Protein AF-A0A0F9W657-F1 (afdb_monomer_lite)

Organism: NCBI:txid412755

Secondary structure (DSSP, 8-state):
------PPPPPPPBTTB-HHHHHHHHHHHHHHHHTTS-GGG--HHHHHHHHHHS-----SSHHHHHIIIIISHHHHHHHHHHH-TTS----TTT---GGGSGGGHHHHHHHHHHHTTTHHHHHHHHHHHHHHHHHHHHHHHHHHHTPPPPTTTT----TT-PPP-

Foldseek 3Di:
DPDPDQDQDQAPDDPPAHSVLLSVLLVLLLQCLVVLNDPVSQDPSVLVCCVPQLVDPQCVHSVSLCCQQPVALVNVLLVLQLLAPVHPVQHSPPRDNCSCDDRCVVSSVSSSVSSNVRSVVSNLVSVVSVLVVVLVVQVVVCVVVVHDRDPPSHPDDPPDDDDDD

Radius of gyration: 18.22 Å; chains: 1; bounding box: 46×29×57 Å

pLDDT: mean 88.74, std 16.27, range [30.67, 98.62]

Structure (mmCIF, N/CA/C/O backbone):
data_AF-A0A0F9W657-F1
#
_entry.id   AF-A0A0F9W657-F1
#
loop_
_atom_site.group_PDB
_atom_site.id
_atom_site.type_symbol
_atom_site.label_atom_id
_atom_site.label_alt_id
_atom_site.label_comp_id
_atom_site.label_asym_id
_atom_site.label_entity_id
_atom_site.label_seq_id
_atom_site.pdbx_PDB_ins_code
_atom_site.Cartn_x
_atom_site.Cartn_y
_atom_site.Cartn_z
_atom_site.occupancy
_atom_site.B_iso_or_equiv
_atom_site.auth_seq_id
_atom_site.auth_comp_id
_atom_site.auth_asym_id
_atom_site.auth_atom_id
_atom_site.pdbx_PDB_model_num
ATOM 1 N N . MET A 1 1 ? 20.662 -3.578 12.011 1.00 35.03 1 MET A N 1
ATOM 2 C CA . MET A 1 1 ? 19.342 -3.190 11.465 1.00 35.03 1 MET A CA 1
ATOM 3 C C . MET A 1 1 ? 18.362 -3.083 12.619 1.00 35.03 1 MET A C 1
ATOM 5 O O . MET A 1 1 ? 18.026 -4.102 13.209 1.00 35.03 1 MET A O 1
ATOM 9 N N . SER A 1 2 ? 17.978 -1.865 13.005 1.00 35.91 2 SER A N 1
ATOM 10 C CA . SER A 1 2 ? 16.983 -1.677 14.064 1.00 35.91 2 SER A CA 1
ATOM 11 C C . SER A 1 2 ? 15.628 -2.138 13.533 1.00 35.91 2 SER A C 1
ATOM 13 O O . SER A 1 2 ? 15.147 -1.620 12.524 1.00 35.91 2 SER A O 1
ATOM 15 N N . ALA A 1 3 ? 15.038 -3.158 14.156 1.00 50.59 3 ALA A N 1
ATOM 16 C CA . ALA A 1 3 ? 13.684 -3.569 13.836 1.00 50.59 3 ALA A CA 1
ATOM 17 C C . ALA A 1 3 ? 12.763 -2.400 14.186 1.00 50.59 3 ALA A C 1
ATOM 19 O O . ALA A 1 3 ? 12.534 -2.125 15.360 1.00 50.59 3 ALA A O 1
ATOM 20 N N . ILE A 1 4 ? 12.246 -1.696 13.177 1.00 54.28 4 ILE A N 1
ATOM 21 C CA . ILE A 1 4 ? 11.253 -0.653 13.415 1.00 54.28 4 ILE A CA 1
ATOM 22 C C . ILE A 1 4 ? 9.997 -1.354 13.943 1.00 54.28 4 ILE A C 1
ATOM 24 O O . ILE A 1 4 ? 9.190 -1.922 13.189 1.00 54.28 4 ILE A O 1
ATOM 28 N N . ALA A 1 5 ? 9.867 -1.376 15.267 1.00 58.19 5 ALA A N 1
ATOM 29 C CA . ALA A 1 5 ? 8.651 -1.770 15.943 1.00 58.19 5 ALA A CA 1
ATOM 30 C C . ALA A 1 5 ? 7.575 -0.780 15.495 1.00 58.19 5 ALA A C 1
ATOM 32 O O . ALA A 1 5 ? 7.705 0.435 15.645 1.00 58.19 5 ALA A O 1
ATOM 33 N N . THR A 1 6 ? 6.550 -1.294 14.825 1.00 71.31 6 THR A N 1
ATOM 34 C CA . THR A 1 6 ? 5.355 -0.498 14.572 1.00 71.31 6 THR A CA 1
ATOM 35 C C . THR A 1 6 ? 4.410 -0.836 15.698 1.00 71.31 6 THR A C 1
ATOM 37 O O . THR A 1 6 ? 3.931 -1.968 15.776 1.00 71.31 6 THR A O 1
ATOM 40 N N . GLU A 1 7 ? 4.248 0.113 16.613 1.00 84.56 7 GLU A N 1
ATOM 41 C CA . GLU A 1 7 ? 3.246 0.024 17.661 1.00 84.56 7 GLU A CA 1
ATOM 42 C C . GLU A 1 7 ? 1.876 -0.200 17.015 1.00 84.56 7 GLU A C 1
ATOM 44 O O . GLU A 1 7 ? 1.585 0.337 15.944 1.00 84.56 7 GLU A O 1
ATOM 49 N N . ILE A 1 8 ? 1.066 -1.062 17.624 1.00 89.62 8 ILE A N 1
ATOM 50 C CA . ILE A 1 8 ? -0.277 -1.356 17.136 1.00 89.62 8 ILE A CA 1
ATOM 51 C C . ILE A 1 8 ? -1.223 -0.366 17.810 1.00 89.62 8 ILE A C 1
ATOM 53 O O . ILE A 1 8 ? -1.375 -0.446 19.031 1.00 89.62 8 ILE A O 1
ATOM 57 N N . PRO A 1 9 ? -1.888 0.522 17.054 1.00 93.00 9 PRO A N 1
ATOM 58 C CA . PRO A 1 9 ? -2.839 1.451 17.637 1.00 93.00 9 PRO A CA 1
ATOM 59 C C . PRO A 1 9 ? -4.038 0.727 18.244 1.00 93.00 9 PRO A C 1
ATOM 61 O O . PRO A 1 9 ? -4.425 -0.370 17.823 1.00 93.00 9 PRO A O 1
ATOM 64 N N . ARG A 1 10 ? -4.670 1.378 19.219 1.00 95.25 10 ARG A N 1
ATOM 65 C CA . ARG A 1 10 ? -5.958 0.937 19.744 1.00 95.25 10 ARG A CA 1
ATOM 66 C C . ARG A 1 10 ? -7.064 1.385 18.791 1.00 95.25 10 ARG A C 1
ATOM 68 O O . ARG A 1 10 ? -7.270 2.578 18.606 1.00 95.25 10 ARG A O 1
ATOM 75 N N . PHE A 1 11 ? -7.788 0.422 18.234 1.00 97.50 11 PHE A N 1
ATOM 76 C CA . PHE A 1 11 ? -8.921 0.681 17.349 1.00 97.50 11 PHE A CA 1
ATOM 77 C C . PHE A 1 11 ? -10.253 0.617 18.096 1.00 97.50 11 PHE A C 1
ATOM 79 O O . PHE A 1 11 ? -10.351 -0.031 19.143 1.00 97.50 11 PHE A O 1
ATOM 86 N N . ARG A 1 12 ? -11.284 1.261 17.541 1.00 97.12 12 ARG A N 1
ATOM 87 C CA . ARG A 1 12 ? -12.668 1.143 18.026 1.00 97.12 12 ARG A CA 1
ATOM 88 C C . ARG A 1 12 ? -13.464 0.130 17.209 1.00 97.12 12 ARG A C 1
ATOM 90 O O . ARG A 1 12 ? -13.268 0.020 15.995 1.00 97.12 12 ARG A O 1
ATOM 97 N N . ASP A 1 13 ? -14.384 -0.559 17.877 1.00 98.06 13 ASP A N 1
ATOM 98 C CA . ASP A 1 13 ? -15.408 -1.359 17.209 1.00 98.06 13 ASP A CA 1
ATOM 99 C C . ASP A 1 13 ? -16.343 -0.455 16.392 1.00 98.06 13 ASP A C 1
ATOM 101 O O . ASP A 1 13 ? -16.640 0.677 16.785 1.00 98.06 13 ASP A O 1
ATOM 105 N N . VAL A 1 14 ? -16.803 -0.968 15.253 1.00 97.25 14 VAL A N 1
ATOM 106 C CA . VAL A 1 14 ? -17.857 -0.379 14.416 1.00 97.25 14 VAL A CA 1
ATOM 107 C C . VAL A 1 14 ? -18.811 -1.471 13.947 1.00 97.25 14 VAL A C 1
ATOM 109 O O . VAL A 1 14 ? -18.502 -2.656 14.081 1.00 97.25 14 VAL A O 1
ATOM 112 N N . GLN A 1 15 ? -19.957 -1.079 13.381 1.00 95.19 15 GLN A N 1
ATOM 113 C CA . GLN A 1 15 ? -21.068 -1.979 13.040 1.00 95.19 15 GLN A CA 1
ATOM 114 C C . GLN A 1 15 ? -20.639 -3.256 12.294 1.00 95.19 15 GLN A C 1
ATOM 116 O O . GLN A 1 15 ? -21.186 -4.323 12.557 1.00 95.19 15 GLN A O 1
ATOM 121 N N . PHE A 1 16 ? -19.646 -3.162 11.403 1.00 95.50 16 PHE A N 1
ATOM 122 C CA . PHE A 1 16 ? -19.205 -4.280 10.561 1.00 95.50 16 PHE A CA 1
ATOM 123 C C . PHE A 1 16 ? -17.747 -4.710 10.783 1.00 95.50 16 PHE A C 1
ATOM 125 O O . PHE A 1 16 ? -17.259 -5.604 10.095 1.00 95.50 16 PHE A O 1
ATOM 132 N N . MET A 1 17 ? -17.029 -4.107 11.737 1.00 97.62 17 MET A N 1
ATOM 133 C CA . MET A 1 17 ? -15.624 -4.440 11.981 1.00 97.62 17 MET A CA 1
ATOM 134 C C . MET A 1 17 ? -15.218 -4.157 13.425 1.00 97.62 17 MET A C 1
ATOM 136 O O . MET A 1 17 ? -15.207 -3.017 13.885 1.00 97.62 17 MET A O 1
ATOM 140 N N . THR A 1 18 ? -14.822 -5.206 14.140 1.00 98.31 18 THR A N 1
ATOM 141 C CA . THR A 1 18 ? -14.310 -5.064 15.505 1.00 98.31 18 THR A CA 1
ATOM 142 C C . THR A 1 18 ? -12.883 -4.514 15.510 1.00 98.31 18 THR A C 1
ATOM 144 O O . THR A 1 18 ? -12.117 -4.699 14.559 1.00 98.31 18 THR A O 1
ATOM 147 N N . ALA A 1 19 ? -12.469 -3.919 16.623 1.00 98.06 19 ALA A N 1
ATOM 148 C CA . ALA A 1 19 ? -11.109 -3.492 16.904 1.00 98.06 19 ALA A CA 1
ATOM 149 C C . ALA A 1 19 ? -10.108 -4.640 16.711 1.00 98.06 19 ALA A C 1
ATOM 151 O O . ALA A 1 19 ? -9.033 -4.445 16.147 1.00 98.06 19 ALA A O 1
ATOM 152 N N . LYS A 1 20 ? -10.484 -5.868 17.095 1.00 97.75 20 LYS A N 1
ATOM 153 C CA . LYS A 1 20 ? -9.667 -7.072 16.881 1.00 97.75 20 LYS A CA 1
ATOM 154 C C . LYS A 1 20 ? -9.459 -7.367 15.393 1.00 97.75 20 LYS A C 1
ATOM 156 O O . LYS A 1 20 ? -8.344 -7.711 14.993 1.00 97.75 20 LYS A O 1
ATOM 161 N N . LEU A 1 21 ? -10.505 -7.231 14.574 1.00 97.88 21 LEU A N 1
ATOM 162 C CA . LEU A 1 21 ? -10.396 -7.383 13.120 1.00 97.88 21 LEU A CA 1
ATOM 163 C C . LEU A 1 21 ? -9.551 -6.260 12.511 1.00 97.88 21 LEU A C 1
ATOM 165 O O . LEU A 1 21 ? -8.660 -6.554 11.715 1.00 97.88 21 LEU A O 1
ATOM 169 N N . LYS A 1 22 ? -9.733 -5.007 12.951 1.00 98.50 22 LYS A N 1
ATOM 170 C CA . LYS A 1 22 ? -8.881 -3.875 12.547 1.00 98.50 22 LYS A CA 1
ATOM 171 C C . LYS A 1 22 ? -7.408 -4.145 12.859 1.00 98.50 22 LYS A C 1
ATOM 173 O O . LYS A 1 22 ? -6.552 -4.008 11.990 1.00 98.50 22 LYS A O 1
ATOM 178 N N . THR A 1 23 ? -7.098 -4.656 14.051 1.00 98.12 23 THR A N 1
ATOM 179 C CA . THR A 1 23 ? -5.735 -5.080 14.407 1.00 98.12 23 THR A CA 1
ATOM 180 C C . THR A 1 23 ? -5.207 -6.186 13.493 1.00 98.12 23 THR A C 1
ATOM 182 O O . THR A 1 23 ? -4.029 -6.162 13.130 1.00 98.12 23 THR A O 1
ATOM 185 N N . LYS A 1 24 ? -6.039 -7.162 13.107 1.00 97.94 24 LYS A N 1
ATOM 186 C CA . LYS A 1 24 ? -5.632 -8.234 12.183 1.00 97.94 24 LYS A CA 1
ATOM 187 C C . LYS A 1 24 ? -5.257 -7.665 10.810 1.00 97.94 24 LYS A C 1
ATOM 189 O O . LYS A 1 24 ? -4.172 -7.984 10.320 1.00 97.94 24 LYS A O 1
ATOM 194 N N . VAL A 1 25 ? -6.098 -6.794 10.248 1.00 98.56 25 VAL A N 1
ATOM 195 C CA . VAL A 1 25 ? -5.838 -6.099 8.975 1.00 98.56 25 VAL A CA 1
ATOM 196 C C . VAL A 1 25 ? -4.579 -5.245 9.072 1.00 98.56 25 VAL A C 1
ATOM 198 O O . VAL A 1 25 ? -3.681 -5.382 8.246 1.00 98.56 25 VAL A O 1
ATOM 201 N N . PHE A 1 26 ? -4.439 -4.445 10.129 1.00 98.50 26 PHE A N 1
ATOM 202 C CA . PHE A 1 26 ? -3.264 -3.598 10.315 1.00 98.50 26 PHE A CA 1
ATOM 203 C C . PHE A 1 26 ? -1.967 -4.414 10.434 1.00 98.50 26 PHE A C 1
ATOM 205 O O . PHE A 1 26 ? -0.939 -4.058 9.869 1.00 98.50 26 PHE A O 1
ATOM 212 N N . ARG A 1 27 ? -1.989 -5.573 11.101 1.00 97.62 27 ARG A N 1
ATOM 213 C CA . ARG A 1 27 ? -0.820 -6.470 11.129 1.00 97.62 27 ARG A CA 1
ATOM 214 C C . ARG A 1 27 ? -0.485 -7.032 9.749 1.00 97.62 27 ARG A C 1
ATOM 216 O O . ARG A 1 27 ? 0.698 -7.168 9.441 1.00 97.62 27 ARG A O 1
ATOM 223 N N . ALA A 1 28 ? -1.492 -7.384 8.950 1.00 98.25 28 ALA A N 1
ATOM 224 C CA . ALA A 1 28 ? -1.281 -7.824 7.573 1.00 98.25 28 ALA A CA 1
ATOM 225 C C . ALA A 1 28 ? -0.667 -6.706 6.723 1.00 98.25 28 ALA A C 1
ATOM 227 O O . ALA A 1 28 ? 0.340 -6.944 6.062 1.00 98.25 28 ALA A O 1
ATOM 228 N N . TRP A 1 29 ? -1.180 -5.481 6.855 1.00 98.44 29 TRP A N 1
ATOM 229 C CA . TRP A 1 29 ? -0.608 -4.278 6.254 1.00 98.44 29 TRP A CA 1
ATOM 230 C C . TRP A 1 29 ? 0.881 -4.125 6.577 1.00 98.44 29 TRP A C 1
ATOM 232 O O . TRP A 1 29 ? 1.706 -4.072 5.670 1.00 98.44 29 TRP A O 1
ATOM 242 N N . ILE A 1 30 ? 1.263 -4.163 7.858 1.00 97.81 30 ILE A N 1
ATOM 243 C CA . ILE A 1 30 ? 2.674 -4.036 8.252 1.00 97.81 30 ILE A CA 1
ATOM 244 C C . ILE A 1 30 ? 3.546 -5.156 7.677 1.00 97.81 30 ILE A C 1
ATOM 246 O O . ILE A 1 30 ? 4.659 -4.881 7.227 1.00 97.81 30 ILE A O 1
ATOM 250 N N . ARG A 1 31 ? 3.083 -6.414 7.686 1.00 97.31 31 ARG A N 1
ATOM 251 C CA . ARG A 1 31 ? 3.843 -7.525 7.082 1.00 97.31 31 ARG A CA 1
ATOM 252 C C . ARG A 1 31 ? 4.042 -7.309 5.585 1.00 97.31 31 ARG A C 1
ATOM 254 O O . ARG A 1 31 ? 5.159 -7.474 5.097 1.00 97.31 31 ARG A O 1
ATOM 261 N N . PHE A 1 32 ? 2.989 -6.885 4.896 1.00 97.69 32 PHE A N 1
ATOM 262 C CA . PHE A 1 32 ? 3.017 -6.598 3.472 1.00 97.69 32 PHE A CA 1
ATOM 263 C C . PHE A 1 32 ? 4.013 -5.476 3.138 1.00 97.69 32 PHE A C 1
ATOM 265 O O . PHE A 1 32 ? 4.912 -5.689 2.322 1.00 97.69 32 PHE A O 1
ATOM 272 N N . LEU A 1 33 ? 3.969 -4.348 3.858 1.00 96.56 33 LEU A N 1
ATOM 273 C CA . LEU A 1 33 ? 4.934 -3.250 3.692 1.00 96.56 33 LEU A CA 1
ATOM 274 C C . LEU A 1 33 ? 6.379 -3.690 3.968 1.00 96.56 33 LEU A C 1
ATOM 276 O O . LEU A 1 33 ? 7.281 -3.435 3.170 1.00 96.56 33 LEU A O 1
ATOM 280 N N . LYS A 1 34 ? 6.615 -4.410 5.073 1.00 95.12 34 LYS A N 1
ATOM 281 C CA . LYS A 1 34 ? 7.956 -4.909 5.429 1.00 95.12 34 LYS A CA 1
ATOM 282 C C . LYS A 1 34 ? 8.539 -5.813 4.347 1.00 95.12 34 LYS A C 1
ATOM 284 O O . LYS A 1 34 ? 9.733 -5.718 4.056 1.00 95.12 34 LYS A O 1
ATOM 289 N N . SER A 1 35 ? 7.696 -6.633 3.726 1.00 94.75 35 SER A N 1
ATOM 290 C CA . SER A 1 35 ? 8.092 -7.536 2.645 1.00 94.75 35 SER A CA 1
ATOM 291 C C . SER A 1 35 ? 8.393 -6.843 1.310 1.00 94.75 35 SER A C 1
ATOM 293 O O . SER A 1 35 ? 8.824 -7.518 0.384 1.00 94.75 35 SER A O 1
ATOM 295 N N . GLY A 1 36 ? 8.186 -5.523 1.200 1.00 93.75 36 GLY A N 1
ATOM 296 C CA . GLY A 1 36 ? 8.320 -4.804 -0.068 1.00 93.75 36 GLY A CA 1
ATOM 297 C C . GLY A 1 36 ? 7.214 -5.175 -1.054 1.00 93.75 36 GLY A C 1
ATOM 298 O O . GLY A 1 36 ? 7.500 -5.420 -2.217 1.00 93.75 36 GLY A O 1
ATOM 299 N N . PHE A 1 37 ? 5.975 -5.271 -0.562 1.00 95.38 37 PHE A N 1
ATOM 300 C CA . PHE A 1 37 ? 4.792 -5.663 -1.334 1.00 95.38 37 PHE A CA 1
ATOM 301 C C . PHE A 1 37 ? 4.820 -7.096 -1.886 1.00 95.38 37 PHE A C 1
ATOM 303 O O . PHE A 1 37 ? 4.239 -7.363 -2.930 1.00 95.38 37 PHE A O 1
ATOM 310 N N . ASN A 1 38 ? 5.442 -8.057 -1.198 1.00 95.06 38 ASN A N 1
ATOM 311 C CA . ASN A 1 38 ? 5.485 -9.445 -1.666 1.00 95.06 38 ASN A CA 1
ATOM 312 C C . ASN A 1 38 ? 4.072 -10.052 -1.799 1.00 95.06 38 ASN A C 1
ATOM 314 O O . ASN A 1 38 ? 3.304 -10.060 -0.833 1.00 95.06 38 ASN A O 1
ATOM 318 N N . LYS A 1 39 ? 3.762 -10.629 -2.969 1.00 96.50 39 LYS A N 1
ATOM 319 C CA . LYS A 1 39 ? 2.457 -11.229 -3.309 1.00 96.50 39 LYS A CA 1
ATOM 320 C C . LYS A 1 39 ? 1.956 -12.240 -2.277 1.00 96.50 39 LYS A C 1
ATOM 322 O O . LYS A 1 39 ? 0.781 -12.236 -1.936 1.00 96.50 39 LYS A O 1
ATOM 327 N N . THR A 1 40 ? 2.847 -13.045 -1.695 1.00 97.00 40 THR A N 1
ATOM 328 C CA . THR A 1 40 ? 2.494 -14.048 -0.667 1.00 97.00 40 THR A CA 1
ATOM 329 C C . THR A 1 40 ? 2.076 -13.438 0.674 1.00 97.00 40 THR A C 1
ATOM 331 O O . THR A 1 40 ? 1.430 -14.101 1.482 1.00 97.00 40 THR A O 1
ATOM 334 N N . GLN A 1 41 ? 2.447 -12.180 0.929 1.00 98.06 41 GLN A N 1
ATOM 335 C CA . GLN A 1 41 ? 2.056 -11.431 2.126 1.00 98.06 41 GLN A CA 1
ATOM 336 C C . GLN A 1 41 ? 0.797 -10.587 1.899 1.00 98.06 41 GLN A C 1
ATOM 338 O O . GLN A 1 41 ? 0.278 -10.004 2.854 1.00 98.06 41 GLN A O 1
ATOM 343 N N . PHE A 1 42 ? 0.296 -10.522 0.662 1.00 98.19 42 PHE A N 1
ATOM 344 C CA . PHE A 1 42 ? -0.968 -9.877 0.353 1.00 98.19 42 PHE A CA 1
ATOM 345 C C . PHE A 1 42 ? -2.104 -10.822 0.750 1.00 98.19 42 PHE A C 1
ATOM 347 O O . PHE A 1 42 ? -2.415 -11.777 0.047 1.00 98.19 42 PHE A O 1
ATOM 354 N N . SER A 1 43 ? -2.677 -10.607 1.931 1.00 97.94 43 SER A N 1
ATOM 355 C CA . SER A 1 43 ? -3.760 -11.438 2.466 1.00 97.94 43 SER A CA 1
ATOM 356 C C . SER A 1 43 ? -5.132 -10.957 2.005 1.00 97.94 43 SER A C 1
ATOM 358 O O . SER A 1 43 ? -5.340 -9.751 1.852 1.00 97.94 43 SER A O 1
ATOM 360 N N . GLU A 1 44 ? -6.093 -11.872 1.922 1.00 97.62 44 GLU A N 1
ATOM 361 C CA . GLU A 1 44 ? -7.482 -11.567 1.566 1.00 97.62 44 GLU A CA 1
ATOM 362 C C . GLU A 1 44 ? -8.104 -10.501 2.484 1.00 97.62 44 GLU A C 1
ATOM 364 O O . GLU A 1 44 ? -8.788 -9.595 2.018 1.00 97.62 44 GLU A O 1
ATOM 369 N N . GLU A 1 45 ? -7.812 -10.519 3.789 1.00 97.50 45 GLU A N 1
ATOM 370 C CA . GLU A 1 45 ? -8.352 -9.519 4.717 1.00 97.50 45 GLU A CA 1
ATOM 371 C C . GLU A 1 45 ? -7.823 -8.107 4.449 1.00 97.50 45 GLU A C 1
ATOM 373 O O . GLU A 1 45 ? -8.532 -7.127 4.672 1.00 97.50 45 GLU A O 1
ATOM 378 N N . LEU A 1 46 ? -6.579 -8.000 3.973 1.00 98.56 46 LEU A N 1
ATOM 379 C CA . LEU A 1 46 ? -6.000 -6.718 3.583 1.00 98.56 46 LEU A CA 1
ATOM 380 C C . LEU A 1 46 ? -6.652 -6.228 2.290 1.00 98.56 46 LEU A C 1
ATOM 382 O O . LEU A 1 46 ? -7.080 -5.080 2.227 1.00 98.56 46 LEU A O 1
ATOM 386 N N . TYR A 1 47 ? -6.780 -7.110 1.299 1.00 98.62 47 TYR A N 1
ATOM 387 C CA . TYR A 1 47 ? -7.476 -6.817 0.050 1.00 98.62 47 TYR A CA 1
ATOM 388 C C . TYR A 1 47 ? -8.910 -6.326 0.289 1.00 98.62 47 TYR A C 1
ATOM 390 O O . TYR A 1 47 ? -9.276 -5.244 -0.170 1.00 98.62 47 TYR A O 1
ATOM 398 N N . ASN A 1 48 ? -9.690 -7.063 1.081 1.00 98.31 48 ASN A N 1
ATOM 399 C CA . ASN A 1 48 ? -11.075 -6.717 1.389 1.00 98.31 48 ASN A CA 1
ATOM 400 C C . ASN A 1 48 ? -11.187 -5.349 2.070 1.00 98.31 48 ASN A C 1
ATOM 402 O O . ASN A 1 48 ? -12.084 -4.574 1.743 1.00 98.31 48 ASN A O 1
ATOM 406 N N . HIS A 1 49 ? -10.261 -5.015 2.975 1.00 98.38 49 HIS A N 1
ATOM 407 C CA . HIS A 1 49 ? -10.241 -3.690 3.597 1.00 98.38 49 HIS A CA 1
ATOM 408 C C . HIS A 1 49 ? -9.925 -2.582 2.588 1.00 98.38 49 HIS A C 1
ATOM 410 O O . HIS A 1 49 ? -10.594 -1.552 2.595 1.00 98.38 49 HIS A O 1
ATOM 416 N N . LEU A 1 50 ? -8.951 -2.793 1.698 1.00 98.44 50 LEU A N 1
ATOM 417 C CA . LEU A 1 50 ? -8.554 -1.797 0.698 1.00 98.44 50 LEU A CA 1
ATOM 418 C C . LEU A 1 50 ? -9.711 -1.439 -0.247 1.00 98.44 50 LEU A C 1
ATOM 420 O O . LEU A 1 50 ? -9.984 -0.257 -0.464 1.00 98.44 50 LEU A O 1
ATOM 424 N N . ILE A 1 51 ? -10.423 -2.440 -0.766 1.00 97.94 51 ILE A N 1
ATOM 425 C CA . ILE A 1 51 ? -11.500 -2.209 -1.743 1.00 97.94 51 ILE A CA 1
ATOM 426 C C . ILE A 1 51 ? -12.779 -1.661 -1.093 1.00 97.94 51 ILE A C 1
ATOM 428 O O . ILE A 1 51 ? -13.499 -0.889 -1.715 1.00 97.94 51 ILE A O 1
ATOM 432 N N . GLN A 1 52 ? -13.072 -2.030 0.161 1.00 96.81 52 GLN A N 1
ATOM 433 C CA . GLN A 1 52 ? -14.304 -1.600 0.839 1.00 96.81 52 GLN A CA 1
ATOM 434 C C . GLN A 1 52 ? -14.137 -0.256 1.551 1.00 96.81 52 GLN A C 1
ATOM 436 O O . GLN A 1 52 ? -15.056 0.558 1.562 1.00 96.81 52 GLN A O 1
ATOM 441 N N . ASN A 1 53 ? -12.963 -0.016 2.141 1.00 97.69 53 ASN A N 1
ATOM 442 C CA . ASN A 1 53 ? -12.767 1.061 3.113 1.00 97.69 53 ASN A CA 1
ATOM 443 C C . ASN A 1 53 ? -11.667 2.052 2.717 1.00 97.69 53 ASN A C 1
ATOM 445 O O . ASN A 1 53 ? -11.482 3.046 3.419 1.00 97.69 53 ASN A O 1
ATOM 449 N N . CYS A 1 54 ? -10.936 1.813 1.622 1.00 97.81 54 CYS A N 1
ATOM 450 C CA . CYS A 1 54 ? -9.877 2.705 1.136 1.00 97.81 54 CYS A CA 1
ATOM 451 C C . CYS A 1 54 ? -10.098 3.180 -0.308 1.00 97.81 54 CYS A C 1
ATOM 453 O O . CYS A 1 54 ? -9.156 3.653 -0.932 1.00 97.81 54 CYS A O 1
ATOM 455 N N . GLN A 1 55 ? -11.323 3.098 -0.842 1.00 96.44 55 GLN A N 1
ATOM 456 C CA . GLN A 1 55 ? -11.676 3.671 -2.153 1.00 96.44 55 GLN A CA 1
ATOM 457 C C . GLN A 1 55 ? -10.839 3.149 -3.336 1.00 96.44 55 GLN A C 1
ATOM 459 O O . GLN A 1 55 ? -10.634 3.863 -4.318 1.00 96.44 55 GLN A O 1
ATOM 464 N N . PHE A 1 56 ? -10.385 1.899 -3.271 1.00 97.50 56 PHE A N 1
ATOM 465 C CA . PHE A 1 56 ? -9.813 1.228 -4.433 1.00 97.50 56 PHE A CA 1
ATOM 466 C C . PHE A 1 56 ? -10.868 0.425 -5.193 1.00 97.50 56 PHE A C 1
ATOM 468 O O . PHE A 1 56 ? -11.779 -0.153 -4.599 1.00 97.50 56 PHE A O 1
ATOM 475 N N . ILE A 1 57 ? -10.698 0.331 -6.510 1.00 95.62 57 ILE A N 1
ATOM 476 C CA . ILE A 1 57 ? -11.492 -0.565 -7.348 1.00 95.62 57 ILE A CA 1
ATOM 477 C C . ILE A 1 57 ? -10.967 -1.996 -7.180 1.00 95.62 57 ILE A C 1
ATOM 479 O O . ILE A 1 57 ? -9.769 -2.236 -7.058 1.00 95.62 57 ILE A O 1
ATOM 483 N N . ALA A 1 58 ? -11.881 -2.965 -7.162 1.00 91.38 58 ALA A N 1
ATOM 484 C CA . ALA A 1 58 ? -11.567 -4.350 -6.825 1.00 91.38 58 ALA A CA 1
ATOM 485 C C . ALA A 1 58 ? -10.745 -5.112 -7.878 1.00 91.38 58 ALA A C 1
ATOM 487 O O . ALA A 1 58 ? -10.165 -6.136 -7.528 1.00 91.38 58 ALA A O 1
ATOM 488 N N . HIS A 1 59 ? -10.732 -4.646 -9.135 1.00 94.31 59 HIS A N 1
ATOM 489 C CA . HIS A 1 59 ? -10.068 -5.285 -10.285 1.00 94.31 59 HIS A CA 1
ATOM 490 C C . HIS A 1 59 ? -10.340 -6.793 -10.381 1.00 94.31 59 HIS A C 1
ATOM 492 O O . HIS A 1 59 ? -9.427 -7.612 -10.389 1.00 94.31 59 HIS A O 1
ATOM 498 N N . PHE A 1 60 ? -11.627 -7.151 -10.459 1.00 93.69 60 PHE A N 1
ATOM 499 C CA . PHE A 1 60 ? -12.164 -8.521 -10.519 1.00 93.69 60 PHE A CA 1
ATOM 500 C C . PHE A 1 60 ? -11.954 -9.366 -9.250 1.00 93.69 60 PHE A C 1
ATOM 502 O O . PHE A 1 60 ? -12.929 -9.894 -8.717 1.00 93.69 60 PHE A O 1
ATOM 509 N N . ASN A 1 61 ? -10.724 -9.499 -8.753 1.00 95.81 61 ASN A N 1
ATOM 510 C CA . ASN A 1 61 ? -10.396 -10.234 -7.532 1.00 95.81 61 ASN A CA 1
ATOM 511 C C . ASN A 1 61 ? -9.089 -9.727 -6.894 1.00 95.81 61 ASN A C 1
ATOM 513 O O . ASN A 1 61 ? -8.443 -8.806 -7.392 1.00 95.81 61 ASN A O 1
ATOM 517 N N . GLN A 1 62 ? -8.676 -10.370 -5.799 1.00 97.62 62 GLN A N 1
ATOM 518 C CA . GLN A 1 62 ? -7.451 -10.037 -5.071 1.00 97.62 62 GLN A CA 1
ATOM 519 C C . GLN A 1 62 ? -6.196 -9.990 -5.956 1.00 97.62 62 GLN A C 1
ATOM 521 O O . GLN A 1 62 ? -5.329 -9.140 -5.754 1.00 97.62 62 GLN A O 1
ATOM 526 N N . TRP A 1 63 ? -6.074 -10.902 -6.916 1.00 97.50 63 TRP A N 1
ATOM 527 C CA . TRP A 1 63 ? -4.891 -10.995 -7.763 1.00 97.50 63 TRP A CA 1
ATOM 528 C C . TRP A 1 63 ? -4.926 -9.982 -8.898 1.00 97.50 63 TRP A C 1
ATOM 530 O O . TRP A 1 63 ? -3.909 -9.350 -9.134 1.00 97.50 63 TRP A O 1
ATOM 540 N N . GLY A 1 64 ? -6.089 -9.724 -9.499 1.00 97.25 64 GLY A N 1
ATOM 541 C CA . GLY A 1 64 ? -6.230 -8.627 -10.459 1.00 97.25 64 GLY A CA 1
ATOM 542 C C . GLY A 1 64 ? -5.941 -7.264 -9.822 1.00 97.25 64 GLY A C 1
ATOM 543 O O . GLY A 1 64 ? -5.249 -6.441 -10.411 1.00 97.25 64 GLY A O 1
ATOM 544 N N . PHE A 1 65 ? -6.370 -7.051 -8.573 1.00 97.94 65 PHE A N 1
ATOM 545 C CA . PHE A 1 65 ? -5.969 -5.879 -7.788 1.00 97.94 65 PHE A CA 1
ATOM 546 C C . PHE A 1 65 ? -4.458 -5.807 -7.609 1.00 97.94 65 PHE A C 1
ATOM 548 O O . PHE A 1 65 ? -3.858 -4.747 -7.786 1.00 97.94 65 PHE A O 1
ATOM 555 N N . TYR A 1 66 ? -3.847 -6.930 -7.228 1.00 97.75 66 TYR A N 1
ATOM 556 C CA . TYR A 1 66 ? -2.414 -6.975 -6.998 1.00 97.75 66 TYR A CA 1
ATOM 557 C C . TYR A 1 66 ? -1.637 -6.634 -8.270 1.00 97.75 66 TYR A C 1
ATOM 559 O O . TYR A 1 66 ? -0.715 -5.825 -8.223 1.00 97.75 66 TYR A O 1
ATOM 567 N N . ASP A 1 67 ? -2.045 -7.204 -9.399 1.00 96.00 67 ASP A N 1
ATOM 568 C CA . ASP A 1 67 ? -1.393 -6.989 -10.683 1.00 96.00 67 ASP A CA 1
ATOM 569 C C . ASP A 1 67 ? -1.432 -5.493 -11.067 1.00 96.00 67 ASP A C 1
ATOM 571 O O . ASP A 1 67 ? -0.422 -4.923 -11.476 1.00 96.00 67 ASP A O 1
ATOM 575 N N . VAL A 1 68 ? -2.569 -4.820 -10.842 1.00 95.94 68 VAL A N 1
ATOM 576 C CA . VAL A 1 68 ? -2.731 -3.389 -11.151 1.00 95.94 68 VAL A CA 1
ATOM 577 C C . VAL A 1 68 ? -1.901 -2.487 -10.239 1.00 95.94 68 VAL A C 1
ATOM 579 O O . VAL A 1 68 ? -1.291 -1.539 -10.727 1.00 95.94 68 VAL A O 1
ATOM 582 N N . TYR A 1 69 ? -1.869 -2.734 -8.927 1.00 96.12 69 TYR A N 1
ATOM 583 C CA . TYR A 1 69 ? -1.231 -1.799 -7.989 1.00 96.12 69 TYR A CA 1
ATOM 584 C C . TYR A 1 69 ? 0.188 -2.175 -7.573 1.00 96.12 69 TYR A C 1
ATOM 586 O O . TYR A 1 69 ? 0.878 -1.319 -7.033 1.00 96.12 69 TYR A O 1
ATOM 594 N N . PHE A 1 70 ? 0.641 -3.409 -7.792 1.00 94.81 70 PHE A N 1
ATOM 595 C CA . PHE A 1 70 ? 1.950 -3.865 -7.307 1.00 94.81 70 PHE A CA 1
ATOM 596 C C . PHE A 1 70 ? 2.820 -4.536 -8.377 1.00 94.81 70 PHE A C 1
ATOM 598 O O . PHE A 1 70 ? 4.039 -4.503 -8.221 1.00 94.81 70 PHE A O 1
ATOM 605 N N . ASP A 1 71 ? 2.249 -5.069 -9.468 1.00 92.56 71 ASP A N 1
ATOM 606 C CA . ASP A 1 71 ? 3.041 -5.533 -10.626 1.00 92.56 71 ASP A CA 1
ATOM 607 C C . ASP A 1 71 ? 3.244 -4.423 -11.685 1.00 92.56 71 ASP A C 1
ATOM 609 O O . ASP A 1 71 ? 4.189 -4.481 -12.477 1.00 92.56 71 ASP A O 1
ATOM 613 N N . GLU A 1 72 ? 2.422 -3.366 -11.672 1.00 91.44 72 GLU A N 1
ATOM 614 C CA . GLU A 1 72 ? 2.619 -2.156 -12.481 1.00 91.44 72 GLU A CA 1
ATOM 615 C C . GLU A 1 72 ? 3.285 -1.031 -11.652 1.00 91.44 72 GLU A C 1
ATOM 617 O O . GLU A 1 72 ? 2.710 -0.559 -10.661 1.00 91.44 72 GLU A O 1
ATOM 622 N N . PRO A 1 73 ? 4.468 -0.522 -12.058 1.00 92.31 73 PRO A N 1
ATOM 623 C CA . PRO A 1 73 ? 5.161 0.558 -11.350 1.00 92.31 73 PRO A CA 1
ATOM 624 C C . PRO A 1 73 ? 4.333 1.829 -11.153 1.00 92.31 73 PRO A C 1
ATOM 626 O O . PRO A 1 73 ? 4.381 2.451 -10.087 1.00 92.31 73 PRO A O 1
ATOM 629 N N . GLN A 1 74 ? 3.546 2.218 -12.159 1.00 93.00 74 GLN A N 1
ATOM 630 C CA . GLN A 1 74 ? 2.659 3.375 -12.050 1.00 93.00 74 GLN A CA 1
ATOM 631 C C . GLN A 1 74 ? 1.581 3.154 -10.984 1.00 93.00 74 GLN A C 1
ATOM 633 O O . GLN A 1 74 ? 1.355 4.045 -10.162 1.00 93.00 74 GLN A O 1
ATOM 638 N N . GLY A 1 75 ? 0.971 1.967 -10.962 1.00 95.31 75 GLY A N 1
ATOM 639 C CA . GLY A 1 75 ? -0.000 1.587 -9.940 1.00 95.31 75 GLY A CA 1
ATOM 640 C C . GLY A 1 75 ? 0.614 1.589 -8.543 1.00 95.31 75 GLY A C 1
ATOM 641 O O . GLY A 1 75 ? 0.014 2.123 -7.612 1.00 95.31 75 GLY A O 1
ATOM 642 N N . THR A 1 76 ? 1.862 1.128 -8.410 1.00 95.69 76 THR A N 1
ATOM 643 C CA . THR A 1 76 ? 2.587 1.160 -7.128 1.00 95.69 76 THR A CA 1
ATOM 644 C C . THR A 1 76 ? 2.775 2.588 -6.637 1.00 95.69 76 THR A C 1
ATOM 646 O O . THR A 1 76 ? 2.519 2.882 -5.469 1.00 95.69 76 THR A O 1
ATOM 649 N N . ARG A 1 77 ? 3.171 3.514 -7.518 1.00 95.19 77 ARG A N 1
ATOM 650 C CA . ARG A 1 77 ? 3.319 4.932 -7.152 1.00 95.19 77 ARG A CA 1
ATOM 651 C C . ARG A 1 77 ? 1.994 5.565 -6.742 1.00 95.19 77 ARG A C 1
ATOM 653 O O . ARG A 1 77 ? 1.964 6.288 -5.752 1.00 95.19 77 ARG A O 1
ATOM 660 N N . GLN A 1 78 ? 0.907 5.279 -7.456 1.00 95.69 78 GLN A N 1
ATOM 661 C CA . GLN A 1 78 ? -0.429 5.771 -7.097 1.00 95.69 78 GLN A CA 1
ATOM 662 C C . GLN A 1 78 ? -0.887 5.221 -5.741 1.00 95.69 78 GLN A C 1
ATOM 664 O O . GLN A 1 78 ? -1.362 5.979 -4.893 1.00 95.69 78 GLN A O 1
ATOM 669 N N . PHE A 1 79 ? -0.673 3.925 -5.509 1.00 97.19 79 PHE A N 1
ATOM 670 C CA . PHE A 1 79 ? -0.973 3.268 -4.243 1.00 97.19 79 PHE A CA 1
ATOM 671 C C . PHE A 1 79 ? -0.197 3.903 -3.081 1.00 97.19 79 PHE A C 1
ATOM 673 O O . PHE A 1 79 ? -0.782 4.276 -2.063 1.00 97.19 79 PHE A O 1
ATOM 680 N N . VAL A 1 80 ? 1.118 4.080 -3.242 1.00 96.81 80 VAL A N 1
ATOM 681 C CA . VAL A 1 80 ? 1.977 4.727 -2.239 1.00 96.81 80 VAL A CA 1
ATOM 682 C C . VAL A 1 80 ? 1.539 6.172 -1.998 1.00 96.81 80 VAL A C 1
ATOM 684 O O . VAL A 1 80 ? 1.414 6.565 -0.842 1.00 96.81 80 VAL A O 1
ATOM 687 N N . ALA A 1 81 ? 1.241 6.941 -3.048 1.00 96.69 81 ALA A N 1
ATOM 688 C CA . ALA A 1 81 ? 0.842 8.345 -2.936 1.00 96.69 81 ALA A CA 1
ATOM 689 C C . ALA A 1 81 ? -0.464 8.544 -2.148 1.00 96.69 81 ALA A C 1
ATOM 691 O O . ALA A 1 81 ? -0.575 9.496 -1.375 1.00 96.69 81 ALA A O 1
ATOM 692 N N . GLN A 1 82 ? -1.439 7.641 -2.297 1.00 97.88 82 GLN A N 1
ATOM 693 C CA . GLN A 1 82 ? -2.669 7.679 -1.502 1.00 97.88 82 GLN A CA 1
ATOM 694 C C . GLN A 1 82 ? -2.384 7.477 -0.005 1.00 97.88 82 GLN A C 1
ATOM 696 O O . GLN A 1 82 ? -3.002 8.131 0.840 1.00 97.88 82 GLN A O 1
ATOM 701 N N . PHE A 1 83 ? -1.452 6.583 0.337 1.00 97.94 83 PHE A N 1
ATOM 702 C CA . PHE A 1 83 ? -1.122 6.283 1.730 1.00 97.94 83 PHE A CA 1
ATOM 703 C C . PHE A 1 83 ? -0.012 7.156 2.326 1.00 97.94 83 PHE A C 1
ATOM 705 O O . PHE A 1 83 ? 0.162 7.132 3.543 1.00 97.94 83 PHE A O 1
ATOM 712 N N . ASP A 1 84 ? 0.715 7.938 1.529 1.00 97.12 84 ASP A N 1
ATOM 713 C CA . ASP A 1 84 ? 1.771 8.825 2.019 1.00 97.12 84 ASP A CA 1
ATOM 714 C C . ASP A 1 84 ? 1.196 9.806 3.061 1.00 97.12 84 ASP A C 1
ATOM 716 O O . ASP A 1 84 ? 0.285 10.583 2.742 1.00 97.12 84 ASP A O 1
ATOM 720 N N . PRO A 1 85 ? 1.669 9.786 4.322 1.00 96.56 85 PRO A N 1
ATOM 721 C CA . PRO A 1 85 ? 1.176 10.692 5.354 1.00 96.56 85 PRO A CA 1
ATOM 722 C C . PRO A 1 85 ? 1.531 12.161 5.085 1.00 96.56 85 PRO A C 1
ATOM 724 O O . PRO A 1 85 ? 0.828 13.034 5.585 1.00 96.56 85 PRO A O 1
ATOM 727 N N . ASN A 1 86 ? 2.559 12.439 4.278 1.00 96.31 86 ASN A N 1
ATOM 728 C CA . ASN A 1 86 ? 2.929 13.795 3.859 1.00 96.31 86 ASN A CA 1
ATOM 729 C C . ASN A 1 86 ? 2.182 14.243 2.590 1.00 96.31 86 ASN A C 1
ATOM 731 O O . ASN A 1 86 ? 2.260 15.407 2.199 1.00 96.31 86 ASN A O 1
ATOM 735 N N . GLY A 1 87 ? 1.467 13.323 1.938 1.00 93.94 87 GLY A N 1
ATOM 736 C CA . GLY A 1 87 ? 0.671 13.582 0.747 1.00 93.94 87 GLY A CA 1
ATOM 737 C C . GLY A 1 87 ? -0.762 14.030 1.046 1.00 93.94 87 GLY A C 1
ATOM 738 O O . GLY A 1 87 ? -1.225 14.084 2.187 1.00 93.94 87 GLY A O 1
ATOM 739 N N . SER A 1 88 ? -1.511 14.294 -0.028 1.00 93.19 88 SER A N 1
A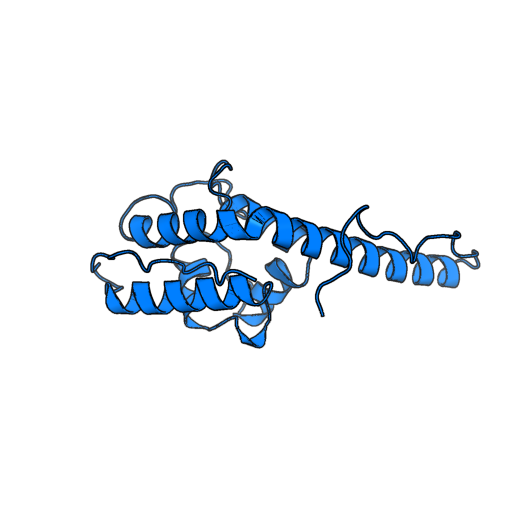TOM 740 C CA . SER A 1 88 ? -2.908 14.753 0.053 1.00 93.19 88 SER A CA 1
ATOM 741 C C . SER A 1 88 ? -3.882 13.713 0.618 1.00 93.19 88 SER A C 1
ATOM 743 O O . SER A 1 88 ? -4.969 14.074 1.054 1.00 93.19 88 SER A O 1
ATOM 745 N N . GLY A 1 89 ? -3.526 12.423 0.602 1.00 93.81 89 GLY A N 1
ATOM 746 C CA . GLY A 1 89 ? -4.435 11.342 0.989 1.00 93.81 89 GLY A CA 1
ATOM 747 C C . GLY A 1 89 ? -5.581 11.108 0.004 1.00 93.81 89 GLY A C 1
ATOM 748 O O . GLY A 1 89 ? -6.520 10.385 0.329 1.00 93.81 89 GLY A O 1
ATOM 749 N N . ARG A 1 90 ? -5.539 11.713 -1.188 1.00 96.75 90 ARG A N 1
ATOM 750 C CA . ARG A 1 90 ? -6.558 11.504 -2.221 1.00 96.75 90 ARG A CA 1
ATOM 751 C C . ARG A 1 90 ? -6.458 10.084 -2.769 1.00 96.75 90 ARG A C 1
ATOM 753 O O . ARG A 1 90 ? -5.363 9.586 -3.021 1.00 96.75 90 ARG A O 1
ATOM 760 N N . SER A 1 91 ? -7.607 9.447 -2.948 1.00 96.25 91 SER A N 1
ATOM 761 C CA . SER A 1 91 ? -7.722 8.095 -3.477 1.00 96.25 91 SER A CA 1
ATOM 762 C C . SER A 1 91 ? -7.165 8.016 -4.896 1.00 96.25 91 SER A C 1
ATOM 764 O O . SER A 1 91 ? -7.475 8.899 -5.700 1.00 96.25 91 SER A O 1
ATOM 766 N N . ALA A 1 92 ? -6.443 6.944 -5.218 1.00 93.44 92 ALA A N 1
ATOM 767 C CA . ALA A 1 92 ? -5.865 6.716 -6.541 1.00 93.44 92 ALA A CA 1
ATOM 768 C C . ALA A 1 92 ? -6.920 6.745 -7.662 1.00 93.44 92 ALA A C 1
ATOM 770 O O . ALA A 1 92 ? -6.672 7.314 -8.719 1.00 93.44 92 ALA A O 1
ATOM 771 N N . GLU A 1 93 ? -8.108 6.194 -7.400 1.00 93.44 93 GLU A N 1
ATOM 772 C CA . GLU A 1 93 ? -9.157 6.016 -8.412 1.00 93.44 93 GLU A CA 1
ATOM 773 C C . GLU A 1 93 ? -10.116 7.208 -8.510 1.00 93.44 93 GLU A C 1
ATOM 775 O O . GLU A 1 93 ? -10.435 7.681 -9.597 1.00 93.44 93 GLU A O 1
ATOM 780 N N . TYR A 1 94 ? -10.581 7.723 -7.368 1.00 94.12 94 TYR A N 1
ATOM 781 C CA . TYR A 1 94 ? -11.653 8.726 -7.337 1.00 94.12 94 TYR A CA 1
ATOM 782 C C . TYR A 1 94 ? -11.162 10.153 -7.069 1.00 94.12 94 TYR A C 1
ATOM 784 O O . TYR A 1 94 ? -11.949 11.097 -7.127 1.00 94.12 94 TYR A O 1
ATOM 792 N N . GLY A 1 95 ? -9.881 10.343 -6.736 1.00 95.75 95 GLY A N 1
ATOM 793 C CA . GLY A 1 95 ? -9.340 11.646 -6.342 1.00 95.75 95 GLY A CA 1
ATOM 794 C C . GLY A 1 95 ? -10.009 12.274 -5.108 1.00 95.75 95 GLY A C 1
ATOM 795 O O . GLY A 1 95 ? -9.970 13.499 -4.962 1.00 95.75 95 GLY A O 1
ATOM 796 N N . MET A 1 96 ? -10.623 11.476 -4.228 1.00 94.81 96 MET A N 1
ATOM 797 C CA . MET A 1 96 ? -11.328 11.925 -3.018 1.00 94.81 96 MET A CA 1
ATOM 798 C C . MET A 1 96 ? -10.600 11.467 -1.750 1.00 94.81 96 MET A C 1
ATOM 800 O O . MET A 1 96 ? -9.863 10.490 -1.769 1.00 94.81 96 MET A O 1
ATOM 804 N N . ASP A 1 97 ? -10.797 12.158 -0.634 1.00 95.81 97 ASP A N 1
ATOM 805 C CA . ASP A 1 97 ? -10.203 11.833 0.671 1.00 95.81 97 ASP A CA 1
ATOM 806 C C . ASP A 1 97 ? -11.237 11.306 1.681 1.00 95.81 97 ASP A C 1
ATOM 808 O O . ASP A 1 97 ? -10.905 11.043 2.836 1.00 95.81 97 ASP A O 1
ATOM 812 N N . SER A 1 98 ? -12.488 11.091 1.258 1.00 94.88 98 SER A N 1
ATOM 813 C CA . SER A 1 98 ? -13.580 10.673 2.145 1.00 94.88 98 SER A CA 1
ATOM 814 C C . SER A 1 98 ? -13.323 9.330 2.834 1.00 94.88 98 SER A C 1
ATOM 816 O O . SER A 1 98 ? -13.862 9.094 3.916 1.00 94.88 98 SER A O 1
ATOM 818 N N . TRP A 1 99 ? -12.460 8.473 2.274 1.00 96.62 99 TRP A N 1
ATOM 819 C CA . TRP A 1 99 ? -11.994 7.246 2.932 1.00 96.62 99 TRP A CA 1
ATOM 820 C C . TRP A 1 99 ? -11.214 7.499 4.237 1.00 96.62 99 TRP A C 1
ATOM 822 O O . TRP A 1 99 ? -11.076 6.594 5.053 1.00 96.62 99 TRP A O 1
ATOM 832 N N . LEU A 1 100 ? -10.744 8.722 4.493 1.00 97.06 100 LEU A N 1
ATOM 833 C CA . LEU A 1 100 ? -10.097 9.135 5.748 1.00 97.06 100 LEU A CA 1
ATOM 834 C C . LEU A 1 100 ? -11.073 9.723 6.772 1.00 97.06 100 LEU A C 1
ATOM 836 O O . LEU A 1 100 ? -10.669 10.333 7.762 1.00 97.06 100 LEU A O 1
ATOM 840 N N . SER A 1 101 ? -12.370 9.536 6.555 1.00 95.50 101 SER A N 1
ATOM 841 C CA . SER A 1 101 ? -13.427 9.981 7.456 1.00 95.50 101 SER A CA 1
ATOM 842 C C . SER A 1 101 ? -14.324 8.811 7.885 1.00 95.50 101 SER A C 1
ATOM 844 O O . SER A 1 101 ? -14.206 7.693 7.385 1.00 95.50 101 SER A O 1
ATOM 846 N N . GLY A 1 102 ? -15.201 9.046 8.863 1.00 95.38 102 GLY A N 1
ATOM 847 C CA . GLY A 1 102 ? -16.185 8.055 9.307 1.00 95.38 102 GLY A CA 1
ATOM 848 C C . GLY A 1 102 ? -15.623 6.904 10.153 1.00 95.38 102 GLY A C 1
ATOM 849 O O . GLY A 1 102 ? -14.741 7.081 10.999 1.00 95.38 102 GLY A O 1
ATOM 850 N N . ASP A 1 103 ? -16.198 5.714 9.967 1.00 97.12 103 ASP A N 1
ATOM 851 C CA . ASP A 1 103 ? -16.047 4.571 10.878 1.00 97.12 103 ASP A CA 1
ATOM 852 C C . ASP A 1 103 ? -14.712 3.826 10.807 1.00 97.12 103 ASP A C 1
ATOM 854 O O . ASP A 1 103 ? -14.267 3.215 11.788 1.00 97.12 103 ASP A O 1
ATOM 858 N N . TYR A 1 104 ? -14.026 3.953 9.678 1.00 97.88 104 TYR A N 1
ATOM 859 C CA . TYR A 1 104 ? -12.742 3.302 9.422 1.00 97.88 104 TYR A CA 1
ATOM 860 C C . TYR A 1 104 ? -11.560 4.274 9.470 1.00 97.88 104 TYR A C 1
ATOM 862 O O . TYR A 1 104 ? -10.425 3.867 9.228 1.00 97.88 104 TYR A O 1
ATOM 870 N N . LYS A 1 105 ? -11.810 5.543 9.824 1.00 97.56 105 LYS A N 1
ATOM 871 C CA . LYS A 1 105 ? -10.787 6.591 9.909 1.00 97.56 1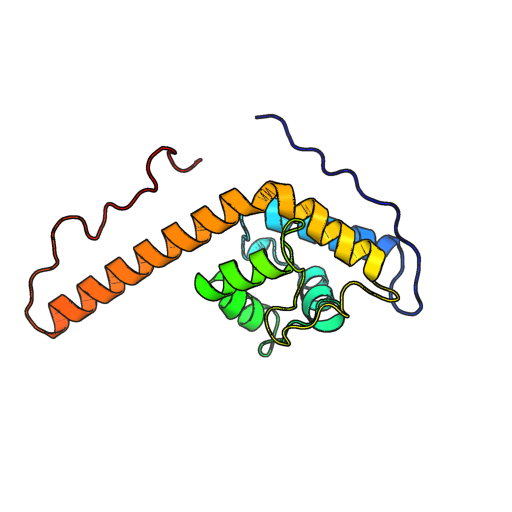05 LYS A CA 1
ATOM 872 C C . LYS A 1 105 ? -9.572 6.161 10.738 1.00 97.56 105 LYS A C 1
ATOM 874 O O . LYS A 1 105 ? -8.448 6.343 10.293 1.00 97.56 105 LYS A O 1
ATOM 879 N N . ASP A 1 106 ? -9.792 5.553 11.903 1.00 97.88 106 ASP A N 1
ATOM 880 C CA . ASP A 1 106 ? -8.727 5.173 12.839 1.00 97.88 106 ASP A CA 1
ATOM 881 C C . ASP A 1 106 ? -7.709 4.188 12.234 1.00 97.88 106 ASP A C 1
ATOM 883 O O . ASP A 1 106 ? -6.499 4.405 12.319 1.00 97.88 106 ASP A O 1
ATOM 887 N N . ILE A 1 107 ? -8.178 3.122 11.582 1.00 98.38 107 ILE A N 1
ATOM 888 C CA . ILE A 1 107 ? -7.301 2.171 10.888 1.00 98.38 107 ILE A CA 1
ATOM 889 C C . ILE A 1 107 ? -6.707 2.769 9.610 1.00 98.38 107 ILE A C 1
ATOM 891 O O . ILE A 1 107 ? -5.533 2.534 9.328 1.00 98.38 107 ILE A O 1
ATOM 895 N N . ASN A 1 108 ? -7.466 3.572 8.866 1.00 98.50 108 ASN A N 1
ATOM 896 C CA . ASN A 1 108 ? -6.996 4.173 7.619 1.00 98.50 108 ASN A CA 1
ATOM 897 C C . ASN A 1 108 ? -5.867 5.189 7.868 1.00 98.50 108 ASN A C 1
ATOM 899 O O . ASN A 1 108 ? -4.836 5.145 7.195 1.00 98.50 108 ASN A O 1
ATOM 903 N N . GLU A 1 109 ? -5.994 6.034 8.892 1.00 97.81 109 GLU A N 1
ATOM 904 C CA . GLU A 1 109 ? -4.925 6.935 9.339 1.00 97.81 109 GLU A CA 1
ATOM 905 C C . GLU A 1 109 ? -3.715 6.157 9.863 1.00 97.81 109 GLU A C 1
ATOM 907 O O . GLU A 1 109 ? -2.579 6.484 9.515 1.00 97.81 109 GLU A O 1
ATOM 912 N N . ALA A 1 110 ? -3.932 5.085 10.633 1.00 98.06 110 ALA A N 1
ATOM 913 C CA . ALA A 1 110 ? -2.844 4.222 11.084 1.00 98.06 110 ALA A CA 1
ATOM 914 C C . ALA A 1 110 ? -2.076 3.602 9.904 1.00 98.06 110 ALA A C 1
ATOM 916 O O . ALA A 1 110 ? -0.843 3.548 9.924 1.00 98.06 110 ALA A O 1
ATOM 917 N N . MET A 1 111 ? -2.780 3.154 8.859 1.00 98.38 111 MET A N 1
ATOM 918 C CA . MET A 1 111 ? -2.162 2.620 7.643 1.00 98.38 111 MET A CA 1
ATOM 919 C C . MET A 1 111 ? -1.301 3.673 6.939 1.00 98.38 111 MET A C 1
ATOM 921 O O . MET A 1 111 ? -0.176 3.348 6.549 1.00 98.38 111 MET A O 1
ATOM 925 N N . ARG A 1 112 ? -1.774 4.926 6.853 1.00 97.62 112 ARG A N 1
ATOM 926 C CA . ARG A 1 112 ? -0.993 6.051 6.306 1.00 97.62 112 ARG A CA 1
ATOM 927 C C . ARG A 1 112 ? 0.266 6.329 7.117 1.00 97.62 112 ARG A C 1
ATOM 929 O O . ARG A 1 112 ? 1.369 6.354 6.581 1.00 97.62 112 ARG A O 1
ATOM 936 N N . GLN A 1 113 ? 0.127 6.466 8.433 1.00 97.25 113 GLN A N 1
ATOM 937 C CA . GLN A 1 113 ? 1.271 6.706 9.316 1.00 97.25 113 GLN A CA 1
ATOM 938 C C . GLN A 1 113 ? 2.318 5.590 9.207 1.00 97.25 113 GLN A C 1
ATOM 940 O O . GLN A 1 113 ? 3.519 5.857 9.166 1.00 97.25 113 GLN A O 1
ATOM 945 N N . ALA A 1 114 ? 1.874 4.334 9.109 1.00 96.94 114 ALA A N 1
ATOM 946 C CA . ALA A 1 114 ? 2.769 3.209 8.887 1.00 96.94 114 ALA A CA 1
ATOM 947 C C . ALA A 1 114 ? 3.485 3.280 7.530 1.00 96.94 114 ALA A C 1
ATOM 949 O O . ALA A 1 114 ? 4.688 3.020 7.489 1.00 96.94 114 ALA A O 1
ATOM 950 N N . MET A 1 115 ? 2.782 3.656 6.453 1.00 96.75 115 MET A N 1
ATOM 951 C CA . MET A 1 115 ? 3.356 3.805 5.110 1.00 96.75 115 MET A CA 1
ATOM 952 C C . MET A 1 115 ? 4.503 4.813 5.080 1.00 96.75 115 MET A C 1
ATOM 954 O O . MET A 1 115 ? 5.484 4.563 4.388 1.00 96.75 115 MET A O 1
ATOM 958 N N . GLY A 1 116 ? 4.447 5.889 5.874 1.00 95.94 116 GLY A N 1
ATOM 959 C CA . GLY A 1 116 ? 5.501 6.915 5.927 1.00 95.94 116 GLY A CA 1
ATOM 960 C C . GLY A 1 116 ? 6.920 6.361 6.107 1.00 95.94 116 GLY A C 1
ATOM 961 O O . GLY A 1 116 ? 7.870 6.894 5.546 1.00 95.94 116 GLY A O 1
ATOM 962 N N . LYS A 1 117 ? 7.069 5.232 6.812 1.00 94.62 117 LYS A N 1
ATOM 963 C CA . LYS A 1 117 ? 8.358 4.546 7.032 1.00 94.62 117 LYS A CA 1
ATOM 964 C C . LYS A 1 117 ? 8.886 3.794 5.805 1.00 94.62 117 LYS A C 1
ATOM 966 O O . LYS A 1 117 ? 10.020 3.327 5.815 1.00 94.62 117 LYS A O 1
ATOM 971 N N . PHE A 1 118 ? 8.046 3.608 4.793 1.00 95.25 118 PHE A N 1
ATOM 972 C CA . PHE A 1 118 ? 8.306 2.790 3.614 1.00 95.25 118 PHE A CA 1
ATOM 973 C C . PHE A 1 118 ? 8.156 3.565 2.300 1.00 95.25 118 PHE A C 1
ATOM 975 O O . PHE A 1 118 ? 8.473 2.985 1.265 1.00 95.25 118 PHE A O 1
ATOM 982 N N . VAL A 1 119 ? 7.711 4.831 2.306 1.00 93.94 119 VAL A N 1
ATOM 983 C CA . VAL A 1 119 ? 7.480 5.634 1.083 1.00 93.94 119 VAL A CA 1
ATOM 984 C C . VAL A 1 119 ? 8.717 5.664 0.184 1.00 93.94 119 VAL A C 1
ATOM 986 O O . VAL A 1 119 ? 8.624 5.322 -0.995 1.00 93.94 119 VAL A O 1
ATOM 989 N N . GLU A 1 120 ? 9.880 6.006 0.741 1.00 92.31 120 GLU A N 1
ATOM 990 C CA . GLU A 1 120 ? 11.137 6.104 -0.012 1.00 92.31 120 GLU A CA 1
ATOM 991 C C . GLU A 1 120 ? 11.511 4.762 -0.654 1.00 92.31 120 GLU A C 1
ATOM 993 O O . GLU A 1 120 ? 11.602 4.655 -1.878 1.00 92.31 120 GLU A O 1
ATOM 998 N N . ARG A 1 121 ? 11.606 3.700 0.158 1.00 92.31 121 ARG A N 1
ATOM 999 C CA . ARG A 1 121 ? 11.891 2.340 -0.326 1.00 92.31 121 ARG A CA 1
ATOM 1000 C C . ARG A 1 121 ? 10.893 1.890 -1.396 1.00 92.31 121 ARG A C 1
ATOM 1002 O O . ARG A 1 121 ? 11.289 1.291 -2.390 1.00 92.31 121 ARG A O 1
ATOM 1009 N N . SER A 1 122 ? 9.606 2.159 -1.194 1.00 90.38 122 SER A N 1
ATOM 1010 C CA . SER A 1 122 ? 8.541 1.763 -2.123 1.00 90.38 122 SER A CA 1
ATOM 1011 C C . SER A 1 122 ? 8.663 2.490 -3.462 1.00 90.38 122 SER A C 1
ATOM 1013 O O . SER A 1 122 ? 8.489 1.881 -4.515 1.00 90.38 122 SER A O 1
ATOM 1015 N N . THR A 1 123 ? 9.040 3.769 -3.428 1.00 89.94 123 THR A N 1
ATOM 1016 C CA . THR A 1 123 ? 9.299 4.579 -4.626 1.00 89.94 123 THR A CA 1
ATOM 1017 C C . THR A 1 123 ? 10.511 4.054 -5.394 1.00 89.94 123 THR A C 1
ATOM 1019 O O . THR A 1 123 ? 10.454 3.909 -6.615 1.00 89.94 123 THR A O 1
ATOM 1022 N N . ILE A 1 124 ? 11.585 3.690 -4.687 1.00 88.69 124 ILE A N 1
ATOM 1023 C CA . ILE A 1 124 ? 12.773 3.072 -5.291 1.00 88.69 124 ILE A CA 1
ATOM 1024 C C . ILE A 1 124 ? 12.410 1.746 -5.971 1.00 88.69 124 ILE A C 1
ATOM 1026 O O . ILE A 1 124 ? 12.795 1.529 -7.120 1.00 88.69 124 ILE A O 1
ATOM 1030 N N . ILE A 1 125 ? 11.641 0.878 -5.301 1.00 85.94 125 ILE A N 1
ATOM 1031 C CA . ILE A 1 125 ? 11.187 -0.402 -5.871 1.00 85.94 125 ILE A CA 1
ATOM 1032 C C . ILE A 1 125 ? 10.397 -0.173 -7.165 1.00 85.94 125 ILE A C 1
ATOM 1034 O O . ILE A 1 125 ? 10.674 -0.843 -8.164 1.00 85.94 125 ILE A O 1
ATOM 1038 N N . ALA A 1 126 ? 9.463 0.783 -7.178 1.00 89.19 126 ALA A N 1
ATOM 1039 C CA . ALA A 1 126 ? 8.681 1.104 -8.371 1.00 89.19 126 ALA A CA 1
ATOM 1040 C C . ALA A 1 126 ? 9.582 1.566 -9.529 1.00 89.19 126 ALA A C 1
ATOM 1042 O O . ALA A 1 126 ? 9.505 1.011 -10.624 1.00 89.19 126 ALA A O 1
ATOM 1043 N N . ASN A 1 127 ? 10.497 2.505 -9.277 1.00 88.31 127 ASN A N 1
ATOM 1044 C CA . ASN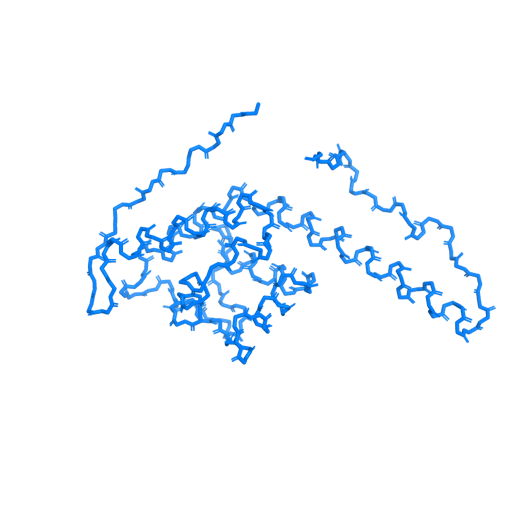 A 1 127 ? 11.395 3.037 -10.307 1.00 88.31 127 ASN A CA 1
ATOM 1045 C C . ASN A 1 127 ? 12.327 1.955 -10.872 1.00 88.31 127 ASN A C 1
ATOM 1047 O O . ASN A 1 127 ? 12.472 1.826 -12.084 1.00 88.31 127 ASN A O 1
ATOM 1051 N N . VAL A 1 128 ? 12.931 1.127 -10.013 1.00 86.62 128 VAL A N 1
ATOM 1052 C CA . VAL A 1 128 ? 13.798 0.022 -10.460 1.00 86.62 128 VAL A CA 1
ATOM 1053 C C . VAL A 1 128 ? 13.014 -0.992 -11.296 1.00 86.62 128 VAL A C 1
ATOM 1055 O O . VAL A 1 128 ? 13.528 -1.497 -12.297 1.00 86.62 128 VAL A O 1
ATOM 1058 N N . THR A 1 129 ? 11.775 -1.292 -10.908 1.00 86.25 129 THR A N 1
ATOM 1059 C CA . THR A 1 129 ? 10.910 -2.225 -11.644 1.00 86.25 129 THR A CA 1
ATOM 1060 C C . THR A 1 129 ? 10.537 -1.668 -13.019 1.00 86.25 129 THR A C 1
ATOM 1062 O O . THR A 1 129 ? 10.650 -2.388 -14.012 1.00 86.25 129 THR A O 1
ATOM 1065 N N . GLU A 1 130 ? 10.186 -0.38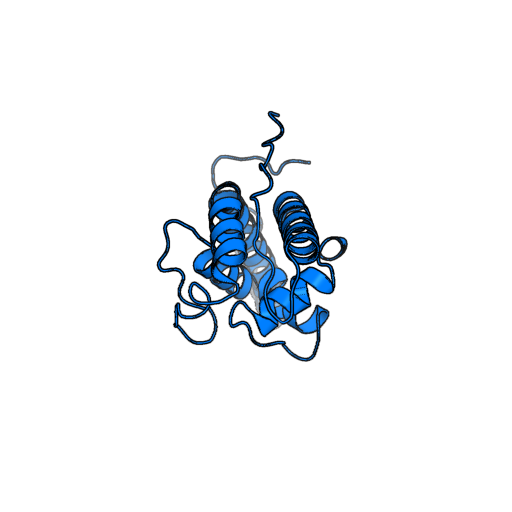3 -13.098 1.00 89.81 130 GLU A N 1
ATOM 1066 C CA . GLU A 1 130 ? 9.913 0.325 -14.356 1.00 89.81 130 GLU A CA 1
ATOM 1067 C C . GLU A 1 130 ? 11.119 0.303 -15.290 1.00 89.81 130 GLU A C 1
ATOM 1069 O O . GLU A 1 130 ? 11.019 -0.199 -16.407 1.00 89.81 130 GLU A O 1
ATOM 1074 N N . HIS A 1 131 ? 12.292 0.713 -14.804 1.00 86.75 131 HIS A N 1
ATOM 1075 C CA . HIS A 1 131 ? 13.509 0.709 -15.612 1.00 86.75 131 HIS A CA 1
ATOM 1076 C C . HIS A 1 131 ? 13.851 -0.681 -16.161 1.00 86.75 131 HIS A C 1
ATOM 1078 O O . HIS A 1 131 ? 14.232 -0.814 -17.326 1.00 86.75 131 HIS A O 1
ATOM 1084 N N . ARG A 1 132 ? 13.694 -1.739 -15.355 1.00 86.00 132 ARG A N 1
ATOM 1085 C CA . ARG A 1 132 ? 13.919 -3.121 -15.811 1.00 86.00 132 ARG A CA 1
ATOM 1086 C C . ARG A 1 132 ? 12.934 -3.531 -16.900 1.00 86.00 132 ARG A C 1
ATOM 1088 O O . ARG A 1 132 ? 13.343 -4.158 -17.877 1.00 86.00 132 ARG A O 1
ATOM 1095 N N . ARG A 1 133 ? 11.654 -3.192 -16.742 1.00 85.69 133 ARG A N 1
ATOM 1096 C CA . ARG A 1 133 ? 10.613 -3.481 -17.733 1.00 85.69 133 ARG A CA 1
ATOM 1097 C C . ARG A 1 133 ? 10.874 -2.733 -19.038 1.00 85.69 133 ARG A C 1
ATOM 1099 O O . ARG A 1 133 ? 10.878 -3.356 -20.100 1.00 85.69 133 ARG A O 1
ATOM 1106 N N . ASP A 1 134 ? 11.153 -1.441 -18.959 1.00 89.56 134 ASP A N 1
ATOM 1107 C CA . ASP A 1 134 ? 11.414 -0.604 -20.128 1.00 89.56 134 ASP A CA 1
ATOM 1108 C C . ASP A 1 134 ? 12.645 -1.090 -20.889 1.00 89.56 134 ASP A C 1
ATOM 1110 O O . ASP A 1 134 ? 12.618 -1.195 -22.115 1.00 89.56 134 ASP A O 1
ATOM 1114 N N . ALA A 1 135 ? 13.692 -1.515 -20.179 1.00 87.44 135 ALA A N 1
ATOM 1115 C CA . ALA A 1 135 ? 14.867 -2.123 -20.792 1.00 87.44 135 ALA A CA 1
ATOM 1116 C C . ALA A 1 135 ? 14.530 -3.382 -21.613 1.00 87.44 135 ALA A C 1
ATOM 1118 O O . ALA A 1 135 ? 15.101 -3.597 -22.687 1.00 87.44 135 ALA A O 1
ATOM 1119 N N . VAL A 1 136 ? 13.605 -4.221 -21.135 1.00 88.44 136 VAL A N 1
ATOM 1120 C CA . VAL A 1 136 ? 13.134 -5.406 -21.873 1.00 88.44 136 VAL A CA 1
ATOM 1121 C C . VAL A 1 136 ? 12.332 -4.993 -23.107 1.00 88.44 136 VAL A C 1
ATOM 1123 O O . VAL A 1 136 ? 12.583 -5.517 -24.194 1.00 88.44 136 VAL A O 1
ATOM 1126 N N . ILE A 1 137 ? 11.418 -4.029 -22.966 1.00 89.00 137 ILE A N 1
ATOM 1127 C CA . ILE A 1 137 ? 10.588 -3.525 -24.070 1.00 89.00 137 ILE A CA 1
ATOM 1128 C C . ILE A 1 137 ? 11.464 -2.909 -25.166 1.00 89.00 137 ILE A C 1
ATOM 1130 O O . ILE A 1 137 ? 11.320 -3.264 -26.336 1.00 89.00 137 ILE A O 1
ATOM 1134 N N . VAL A 1 138 ? 12.421 -2.054 -24.799 1.00 90.69 138 VAL A N 1
ATOM 1135 C CA . VAL A 1 138 ? 13.372 -1.437 -25.736 1.00 90.69 138 VAL A CA 1
ATOM 1136 C C . VAL A 1 138 ? 14.146 -2.510 -26.497 1.00 90.69 138 VAL A C 1
ATOM 1138 O O . VAL A 1 138 ? 14.197 -2.466 -27.725 1.00 90.69 138 VAL A O 1
ATOM 1141 N N . LYS A 1 139 ? 14.678 -3.531 -25.809 1.00 88.56 139 LYS A N 1
ATOM 1142 C CA . LYS A 1 139 ? 15.375 -4.654 -26.464 1.00 88.56 139 LYS A CA 1
ATOM 1143 C C . LYS A 1 139 ? 14.482 -5.386 -27.469 1.00 88.56 139 LYS A C 1
ATOM 1145 O O . LYS A 1 139 ? 14.934 -5.705 -28.571 1.00 88.56 139 LYS A O 1
ATOM 1150 N N . MET A 1 140 ? 13.223 -5.645 -27.115 1.00 89.38 140 MET A N 1
ATOM 1151 C CA . MET A 1 140 ? 12.262 -6.299 -28.011 1.00 89.38 140 MET A CA 1
ATOM 1152 C C . MET A 1 140 ? 11.950 -5.442 -29.242 1.00 89.38 140 MET A C 1
ATOM 1154 O O . MET A 1 140 ? 11.934 -5.965 -30.358 1.00 89.38 140 MET A O 1
ATOM 1158 N N . LEU A 1 141 ? 11.746 -4.136 -29.059 1.00 91.69 141 LEU A N 1
ATOM 1159 C CA . LEU A 1 141 ? 11.480 -3.198 -30.150 1.00 91.69 141 LEU A CA 1
ATOM 1160 C C . LEU A 1 141 ? 12.688 -3.060 -31.081 1.00 91.69 141 LEU A C 1
ATOM 1162 O O . LEU A 1 141 ? 12.530 -3.201 -32.293 1.00 91.69 141 LEU A O 1
ATOM 1166 N N . CYS A 1 142 ? 13.895 -2.889 -30.537 1.00 91.12 142 CYS A N 1
ATOM 1167 C CA . CYS A 1 142 ? 15.127 -2.857 -31.326 1.00 91.12 142 CYS A CA 1
ATOM 1168 C C . CYS A 1 142 ? 15.265 -4.121 -32.185 1.00 91.12 142 CYS A C 1
ATOM 1170 O O . CYS A 1 142 ? 15.436 -4.024 -33.399 1.00 91.12 142 CYS A O 1
ATOM 1172 N N . LYS A 1 143 ? 15.082 -5.308 -31.589 1.00 91.50 143 LYS A N 1
ATOM 1173 C CA . LYS A 1 143 ? 15.122 -6.583 -32.320 1.00 91.50 143 LYS A CA 1
ATOM 1174 C C . LYS A 1 143 ? 14.067 -6.652 -33.427 1.00 91.50 143 LYS A C 1
ATOM 1176 O O . LYS A 1 143 ? 14.379 -7.091 -34.530 1.00 91.50 143 LYS A O 1
ATOM 1181 N N . LYS A 1 144 ? 12.832 -6.224 -33.148 1.00 92.44 144 LYS A N 1
ATOM 1182 C CA . LYS A 1 144 ? 11.722 -6.230 -34.115 1.00 92.44 144 LYS A CA 1
ATOM 1183 C C . LYS A 1 144 ? 12.004 -5.346 -35.334 1.00 92.44 144 LYS A C 1
ATOM 1185 O O . LYS A 1 144 ? 11.568 -5.682 -36.430 1.00 92.44 144 LYS A O 1
ATOM 1190 N N . HIS A 1 145 ? 12.722 -4.242 -35.142 1.00 93.81 145 HIS A N 1
ATOM 1191 C CA . HIS A 1 145 ? 12.982 -3.241 -36.179 1.00 93.81 145 HIS A CA 1
ATOM 1192 C C . HIS A 1 145 ? 14.409 -3.284 -36.755 1.00 93.81 145 HIS A C 1
ATOM 1194 O O . HIS A 1 145 ? 14.751 -2.446 -37.584 1.00 93.81 145 HIS A O 1
ATOM 1200 N N . GLY A 1 146 ? 15.233 -4.263 -36.362 1.00 91.81 146 GLY A N 1
ATOM 1201 C CA . GLY A 1 146 ? 16.606 -4.409 -36.860 1.00 91.81 146 GLY A CA 1
ATOM 1202 C C . GLY A 1 146 ? 17.583 -3.356 -36.325 1.00 91.81 146 GLY A C 1
ATOM 1203 O O . GLY A 1 146 ? 18.596 -3.081 -36.963 1.00 91.81 146 GLY A O 1
ATOM 1204 N N . TRP A 1 147 ? 17.287 -2.752 -35.173 1.00 90.56 147 TRP A N 1
ATOM 1205 C CA . TRP A 1 147 ? 18.153 -1.775 -34.513 1.00 90.56 147 TRP A CA 1
ATOM 1206 C C . TRP A 1 147 ? 19.034 -2.427 -33.449 1.00 90.56 147 TRP A C 1
ATOM 1208 O O . TRP A 1 147 ? 18.667 -3.425 -32.825 1.00 90.56 147 TRP A O 1
ATOM 1218 N N . THR A 1 148 ? 20.184 -1.816 -33.185 1.00 82.31 148 THR A N 1
ATOM 1219 C CA . THR A 1 148 ? 21.022 -2.144 -32.029 1.00 82.31 148 THR A CA 1
ATOM 1220 C C . THR A 1 148 ? 20.441 -1.518 -30.764 1.00 82.31 148 THR A C 1
ATOM 1222 O O . THR A 1 148 ? 19.929 -0.399 -30.790 1.00 82.31 148 THR A O 1
ATOM 1225 N N . THR A 1 149 ? 20.502 -2.236 -29.642 1.00 79.88 149 THR A N 1
ATOM 1226 C CA . THR A 1 149 ? 20.112 -1.669 -28.342 1.00 79.88 149 THR A CA 1
ATOM 1227 C C . THR A 1 149 ? 21.163 -0.640 -27.905 1.00 79.88 149 THR A C 1
ATOM 1229 O O . THR A 1 149 ? 22.347 -0.946 -28.031 1.00 79.88 149 THR A O 1
ATOM 1232 N N . PRO A 1 150 ? 20.777 0.546 -27.400 1.00 72.50 150 PRO A N 1
ATOM 1233 C CA . PRO A 1 150 ? 21.733 1.514 -26.867 1.00 72.50 150 PRO A CA 1
ATOM 1234 C C . PRO A 1 150 ? 22.552 0.945 -25.697 1.00 72.50 150 PRO A C 1
ATOM 1236 O O . PRO A 1 150 ? 22.034 0.169 -24.885 1.00 72.50 150 PRO A O 1
ATOM 1239 N N . ASP A 1 151 ? 23.812 1.366 -25.579 1.00 65.06 151 ASP A N 1
ATOM 1240 C CA . ASP A 1 151 ? 24.657 1.041 -24.427 1.00 65.06 151 ASP A CA 1
ATOM 1241 C C . ASP A 1 151 ? 24.055 1.622 -23.133 1.00 65.06 151 ASP A C 1
ATOM 1243 O O . ASP A 1 151 ? 23.507 2.723 -23.120 1.00 65.06 151 ASP A O 1
ATOM 1247 N N . GLY A 1 152 ? 24.126 0.877 -22.024 1.00 62.47 152 GLY A N 1
ATOM 1248 C CA . GLY A 1 152 ? 23.667 1.345 -20.705 1.00 62.47 152 GLY A CA 1
ATOM 1249 C C . GLY A 1 152 ? 22.177 1.146 -20.383 1.00 62.47 152 GLY A C 1
ATOM 1250 O O . GLY A 1 152 ? 21.769 1.379 -19.246 1.00 62.47 152 GLY A O 1
ATOM 1251 N N . VAL A 1 153 ? 21.366 0.612 -21.306 1.00 61.03 153 VAL A N 1
ATOM 1252 C CA . VAL A 1 153 ? 19.932 0.300 -21.071 1.00 61.03 153 VAL A CA 1
ATOM 1253 C C . VAL A 1 153 ? 19.717 -0.718 -19.931 1.00 61.03 153 VAL A C 1
ATOM 1255 O O . VAL A 1 153 ? 18.615 -0.856 -19.416 1.00 61.03 153 VAL A O 1
ATOM 1258 N N . ALA A 1 154 ? 20.765 -1.421 -19.488 1.00 52.78 154 ALA A N 1
ATOM 1259 C CA . ALA A 1 154 ? 20.701 -2.393 -18.393 1.00 52.78 154 ALA A CA 1
ATOM 1260 C C . ALA A 1 154 ? 21.192 -1.875 -17.023 1.00 52.78 154 ALA A C 1
ATOM 1262 O O . ALA A 1 154 ? 21.064 -2.606 -16.044 1.00 52.78 154 ALA A O 1
ATOM 1263 N N . THR A 1 155 ? 21.774 -0.673 -16.925 1.00 51.34 155 THR A N 1
ATOM 1264 C CA . THR A 1 155 ? 22.608 -0.288 -15.765 1.00 51.34 155 THR A CA 1
ATOM 1265 C C . THR A 1 155 ? 22.110 0.913 -14.964 1.00 51.34 155 THR A C 1
ATOM 1267 O O . THR A 1 155 ? 22.884 1.476 -14.192 1.00 51.34 155 THR A O 1
ATOM 1270 N N . TRP A 1 156 ? 20.838 1.310 -15.079 1.00 47.66 156 TRP A N 1
ATOM 1271 C CA . TRP A 1 156 ? 20.300 2.294 -14.137 1.00 47.66 156 TRP A CA 1
ATOM 1272 C C . TRP A 1 156 ? 20.074 1.636 -12.768 1.00 47.66 156 TRP A C 1
ATOM 1274 O O . TRP A 1 156 ? 19.101 0.916 -12.548 1.00 47.66 156 TRP A O 1
ATOM 1284 N N . LEU A 1 157 ? 21.015 1.862 -11.855 1.00 51.72 157 LEU A N 1
ATOM 1285 C CA . LEU A 1 157 ? 20.789 1.779 -10.418 1.00 51.72 157 LEU A CA 1
ATOM 1286 C C . LEU A 1 157 ? 20.659 3.222 -9.919 1.00 51.72 157 LEU A C 1
ATOM 1288 O O . LEU A 1 157 ? 21.491 4.049 -10.310 1.00 51.72 157 LEU A O 1
ATOM 1292 N N . PRO A 1 158 ? 19.661 3.552 -9.080 1.00 47.38 158 PRO A N 1
ATOM 1293 C CA . PRO A 1 158 ? 19.633 4.857 -8.440 1.00 47.38 158 PRO A CA 1
ATOM 1294 C C . PRO A 1 158 ? 20.953 5.030 -7.688 1.00 47.38 158 PRO A C 1
ATOM 1296 O O . PRO A 1 158 ? 21.393 4.140 -6.957 1.00 47.38 158 PRO A O 1
ATOM 1299 N N . SER A 1 159 ? 21.636 6.140 -7.949 1.00 43.22 159 SER A N 1
ATOM 1300 C CA . SER A 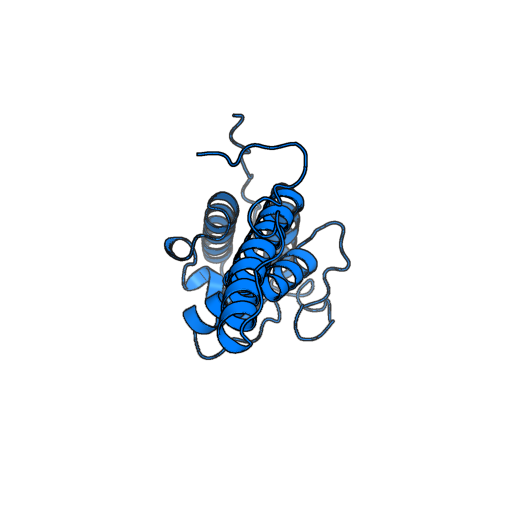1 159 ? 22.957 6.436 -7.406 1.00 43.22 159 SER A CA 1
ATOM 1301 C C . SER A 1 159 ? 22.936 6.368 -5.877 1.00 43.22 159 SER A C 1
ATOM 1303 O O . SER A 1 159 ? 22.417 7.282 -5.243 1.00 43.22 159 SER A O 1
ATOM 1305 N N . GLY A 1 160 ? 23.512 5.308 -5.297 1.00 46.59 160 GLY A N 1
ATOM 1306 C CA . GLY A 1 160 ? 23.898 5.287 -3.883 1.00 46.59 160 GLY A CA 1
ATOM 1307 C C . GLY A 1 160 ? 23.587 4.039 -3.057 1.00 46.59 160 GLY A C 1
ATOM 1308 O O . GLY A 1 160 ? 24.193 3.908 -2.000 1.00 46.59 160 GLY A O 1
ATOM 1309 N N . GLU A 1 161 ? 22.734 3.103 -3.483 1.00 43.31 161 GLU A N 1
ATOM 1310 C CA . GLU A 1 161 ? 22.381 1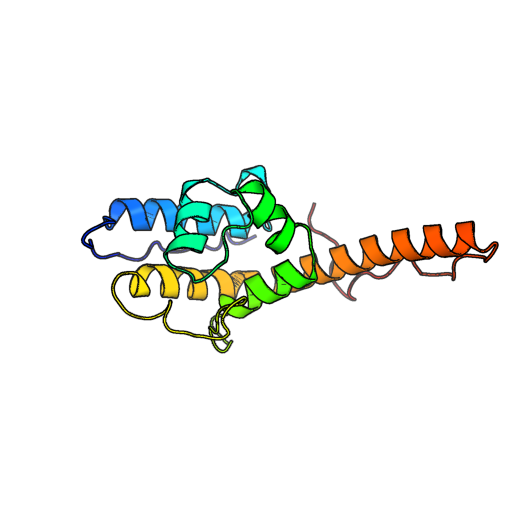.959 -2.621 1.00 43.31 161 GLU A CA 1
ATOM 1311 C C . GLU A 1 161 ? 22.400 0.622 -3.365 1.00 43.31 161 GLU A C 1
ATOM 1313 O O . GLU A 1 161 ? 21.661 0.381 -4.321 1.00 43.31 161 GLU A O 1
ATOM 1318 N N . THR A 1 162 ? 23.261 -0.286 -2.903 1.00 39.16 162 THR A N 1
ATOM 1319 C CA . THR A 1 162 ? 23.204 -1.698 -3.278 1.00 39.16 162 THR A CA 1
ATOM 1320 C C . THR A 1 162 ? 21.906 -2.295 -2.756 1.00 39.16 162 THR A C 1
ATOM 1322 O O . THR A 1 162 ? 21.602 -2.152 -1.571 1.00 39.16 162 THR A O 1
ATOM 1325 N N . ALA A 1 163 ? 21.169 -2.988 -3.626 1.00 30.67 163 ALA A N 1
ATOM 1326 C CA . ALA A 1 163 ? 19.972 -3.730 -3.248 1.00 30.67 163 ALA A CA 1
ATOM 1327 C C . ALA A 1 163 ? 20.261 -4.619 -2.020 1.00 30.67 163 ALA A C 1
ATOM 1329 O O . ALA A 1 163 ? 21.244 -5.365 -2.049 1.00 30.67 163 ALA A O 1
ATOM 1330 N N . PRO A 1 164 ? 19.458 -4.554 -0.941 1.00 38.19 164 PRO A N 1
ATOM 1331 C CA . PRO A 1 164 ? 19.613 -5.499 0.152 1.00 38.19 164 PRO A CA 1
ATOM 1332 C C . PRO A 1 164 ? 19.269 -6.906 -0.351 1.00 38.19 164 PRO A C 1
ATOM 1334 O O . PRO A 1 164 ? 18.313 -7.077 -1.112 1.00 38.19 164 PRO A O 1
ATOM 1337 N N . ALA A 1 165 ? 20.102 -7.865 0.061 1.00 35.44 165 ALA A N 1
ATOM 1338 C CA . ALA A 1 165 ? 19.961 -9.296 -0.201 1.00 35.44 165 ALA A CA 1
ATOM 1339 C C . ALA A 1 165 ? 18.633 -9.873 0.312 1.00 35.44 165 ALA A C 1
ATOM 1341 O O . ALA A 1 165 ? 18.108 -9.353 1.328 1.00 35.44 165 ALA A O 1
#

Sequence (165 aa):
MSAIATEIPRFRDVQFMTAKLKTKVFRAWIRFLKSGFNKTQFSEELYNHLIQNCQFIAHFNQWGFYDVYFDEPQGTRQFVAQFDPNGSGRSAEYGMDSWLSGDYKDINEAMRQAMGKFVERSTIIANVTEHRRDAVIVKMLCKKHGWTTPDGVATWLPSGETAPA